Protein AF-A0A972L5R6-F1 (afdb_monomer)

pLDDT: mean 76.9, std 16.67, range [43.91, 98.25]

Secondary structure (DSSP, 8-state):
--TTTHHHHHTTSSPPPHHHHHHHHHHHT--HHHHH--SS----------HHHHHHHHHHHTS-HHHHHHHHHHHHHHHHHHHHHHHHHHHHHHHHHTT-

Solvent-accessible surface area (backbone atoms only — not comparable to full-atom values): 6187 Å² total; per-residue (Å²): 134,68,76,77,54,58,63,34,44,76,66,70,76,42,82,72,54,71,71,54,46,54,50,50,20,66,75,68,77,43,57,62,62,71,77,73,55,95,79,81,69,74,81,66,82,72,74,71,80,51,65,67,60,50,53,51,51,62,54,46,70,73,50,57,72,67,61,41,50,54,52,51,52,53,54,50,52,51,54,52,52,51,53,52,52,52,52,50,57,53,52,52,56,55,58,58,66,75,72,116

Sequence (100 aa):
MHGRHIGKHENGHVMPGAEAIMKIARIFDASVDYLLFDDSEPAASAEIRDKSLLKNFEAVDKMDEEDKLVIKSLVDAYIIKRHQMEGVLKSEKRRSYVRL

Structure (mmCIF, N/CA/C/O backbone):
data_AF-A0A972L5R6-F1
#
_entry.id   AF-A0A972L5R6-F1
#
loop_
_atom_site.group_PDB
_atom_site.id
_atom_site.type_symbol
_atom_site.label_atom_id
_atom_site.label_alt_id
_atom_site.label_comp_id
_atom_site.label_asym_id
_atom_site.label_entity_id
_atom_site.label_seq_id
_atom_site.pdbx_PDB_ins_code
_atom_site.Cartn_x
_atom_site.Cartn_y
_atom_site.Cartn_z
_atom_site.occupancy
_atom_site.B_iso_or_equiv
_atom_site.auth_seq_id
_atom_site.auth_comp_id
_atom_site.auth_asym_id
_atom_site.auth_atom_id
_atom_site.pdbx_PDB_model_num
ATOM 1 N N . MET A 1 1 ? 34.766 3.692 -18.427 1.00 49.38 1 MET A N 1
ATOM 2 C CA . MET A 1 1 ? 34.291 4.899 -17.716 1.00 49.38 1 MET A CA 1
ATOM 3 C C . MET A 1 1 ? 35.451 5.445 -16.897 1.00 49.38 1 MET A C 1
ATOM 5 O O . MET A 1 1 ? 35.943 4.732 -16.037 1.00 49.38 1 MET A O 1
ATOM 9 N N . HIS A 1 2 ? 35.959 6.637 -17.218 1.00 53.50 2 HIS A N 1
ATOM 10 C CA . HIS A 1 2 ? 37.046 7.262 -16.454 1.00 53.50 2 HIS A CA 1
ATOM 11 C C . HIS A 1 2 ? 36.489 7.824 -15.136 1.00 53.50 2 HIS A C 1
ATOM 13 O O . HIS A 1 2 ? 35.496 8.553 -15.163 1.00 53.50 2 HIS A O 1
ATOM 19 N N . GLY A 1 3 ? 37.145 7.536 -14.006 1.00 55.34 3 GLY A N 1
ATOM 20 C CA . GLY A 1 3 ? 36.719 7.922 -12.648 1.00 55.34 3 GLY A CA 1
ATOM 21 C C . GLY A 1 3 ? 36.520 9.428 -12.410 1.00 55.34 3 GLY A C 1
ATOM 22 O O . GLY A 1 3 ? 36.001 9.839 -11.383 1.00 55.34 3 GLY A O 1
ATOM 23 N N . ARG A 1 4 ? 36.865 10.278 -13.382 1.00 58.28 4 ARG A N 1
ATOM 24 C CA . ARG A 1 4 ? 36.648 11.728 -13.322 1.00 58.28 4 ARG A CA 1
ATOM 25 C C . ARG A 1 4 ? 35.190 12.155 -13.556 1.00 58.28 4 ARG A C 1
ATOM 27 O O . ARG A 1 4 ? 34.855 13.297 -13.261 1.00 58.28 4 ARG A O 1
ATOM 34 N N . HIS A 1 5 ? 34.334 11.283 -14.100 1.00 54.94 5 HIS A N 1
ATOM 35 C CA . HIS A 1 5 ? 32.916 11.603 -14.334 1.00 54.94 5 HIS A CA 1
ATOM 36 C C . HIS A 1 5 ? 32.010 11.268 -13.143 1.00 54.94 5 HIS A C 1
ATOM 38 O O . HIS A 1 5 ? 31.113 12.049 -12.846 1.00 54.94 5 HIS A O 1
ATOM 44 N N . ILE A 1 6 ? 32.290 10.187 -12.409 1.00 58.25 6 ILE A N 1
ATOM 45 C CA . ILE A 1 6 ? 31.549 9.812 -11.188 1.00 58.25 6 ILE A CA 1
ATOM 46 C C . ILE A 1 6 ? 31.611 10.913 -10.123 1.00 58.25 6 ILE A C 1
ATOM 48 O O . ILE A 1 6 ? 30.569 11.364 -9.664 1.00 58.25 6 ILE A O 1
ATOM 52 N N . GLY A 1 7 ? 32.794 11.488 -9.878 1.00 59.47 7 GLY A N 1
ATOM 53 C CA . GLY A 1 7 ? 32.935 12.596 -8.927 1.00 59.47 7 GLY A CA 1
ATOM 54 C C . GLY A 1 7 ? 32.207 13.886 -9.332 1.00 59.47 7 GLY A C 1
ATOM 55 O O . GLY A 1 7 ? 32.017 14.761 -8.500 1.00 59.47 7 GLY A O 1
ATOM 56 N N . LYS A 1 8 ? 31.775 14.050 -10.591 1.00 59.22 8 LYS A N 1
ATOM 57 C CA . LYS A 1 8 ? 30.929 15.193 -10.991 1.00 59.22 8 LYS A CA 1
ATOM 58 C C . LYS A 1 8 ? 29.442 14.933 -10.764 1.00 59.22 8 LYS A C 1
ATOM 60 O O . LYS A 1 8 ? 28.716 15.890 -10.511 1.00 59.22 8 LYS A O 1
ATOM 65 N N . HIS A 1 9 ? 29.018 13.673 -10.868 1.00 53.12 9 HIS A N 1
ATOM 66 C CA . HIS A 1 9 ? 27.655 13.251 -10.550 1.00 53.12 9 HIS A CA 1
ATOM 67 C C . HIS A 1 9 ? 27.409 13.300 -9.038 1.00 53.12 9 HIS A C 1
ATOM 69 O O . HIS A 1 9 ? 26.381 13.807 -8.614 1.00 53.12 9 HIS A O 1
ATOM 75 N N . GLU A 1 10 ? 28.390 12.880 -8.233 1.00 59.66 10 GLU A N 1
ATOM 76 C CA . GLU A 1 10 ? 28.311 12.902 -6.763 1.00 59.66 10 GLU A CA 1
ATOM 77 C C . GLU A 1 10 ? 28.321 14.322 -6.172 1.00 59.66 10 GLU A C 1
ATOM 79 O O . GLU A 1 10 ? 27.720 14.558 -5.133 1.00 59.66 10 GLU A O 1
ATOM 84 N N . ASN A 1 11 ? 28.963 15.283 -6.847 1.00 56.69 11 ASN A N 1
ATOM 85 C CA . ASN A 1 11 ? 29.028 16.682 -6.403 1.00 56.69 11 ASN A CA 1
ATOM 86 C C . ASN A 1 11 ? 27.905 17.566 -6.991 1.00 56.69 11 ASN A C 1
ATOM 88 O O . ASN A 1 11 ? 28.018 18.790 -6.971 1.00 56.69 11 ASN A O 1
ATOM 92 N N . GLY A 1 12 ? 26.866 16.975 -7.597 1.00 58.34 12 GLY A N 1
ATOM 93 C CA . GLY A 1 12 ? 25.699 17.705 -8.119 1.00 58.34 12 GLY A CA 1
ATOM 94 C C . GLY A 1 12 ? 25.970 18.626 -9.319 1.00 58.34 12 GLY A C 1
ATOM 95 O O . GLY A 1 12 ? 25.087 19.354 -9.762 1.00 58.34 12 GLY A O 1
ATOM 96 N N . HIS A 1 13 ? 27.181 18.610 -9.885 1.00 51.56 13 HIS A N 1
ATOM 97 C CA . HIS A 1 13 ? 27.559 19.512 -10.977 1.00 51.56 13 HIS A CA 1
ATOM 98 C C . HIS A 1 13 ? 26.993 19.092 -12.341 1.00 51.56 13 HIS A C 1
ATOM 100 O O . HIS A 1 13 ? 26.895 19.927 -13.240 1.00 51.56 13 HIS A O 1
ATOM 106 N N . VAL A 1 14 ? 26.669 17.806 -12.528 1.00 56.69 14 VAL A N 1
ATOM 107 C CA . VAL A 1 14 ? 26.084 17.271 -13.769 1.00 56.69 14 VAL A CA 1
ATOM 108 C C . VAL A 1 14 ? 25.117 16.138 -13.436 1.00 56.69 14 VAL A C 1
ATOM 110 O O . VAL A 1 14 ? 25.538 15.100 -12.924 1.00 56.69 14 VAL A O 1
ATOM 113 N N . MET A 1 15 ? 23.843 16.292 -13.800 1.00 64.00 15 MET A N 1
ATOM 114 C CA . MET A 1 15 ? 22.862 15.213 -13.695 1.00 64.00 15 MET A CA 1
ATOM 115 C C . MET A 1 15 ? 23.194 14.096 -14.700 1.00 64.00 15 MET A C 1
ATOM 117 O O . MET A 1 15 ? 23.465 14.401 -15.868 1.00 64.00 15 MET A O 1
ATOM 121 N N . PRO A 1 16 ? 23.203 12.809 -14.305 1.00 77.12 16 PRO A N 1
ATOM 122 C CA . PRO A 1 16 ? 23.317 11.718 -15.265 1.00 77.12 16 PRO A CA 1
ATOM 123 C C . PRO A 1 16 ? 22.191 11.790 -16.309 1.00 77.12 16 PRO A C 1
ATOM 125 O O . PRO A 1 16 ? 21.079 12.220 -16.014 1.00 77.12 16 PRO A O 1
ATOM 128 N N . GLY A 1 17 ? 22.453 11.352 -17.542 1.00 82.62 17 GLY A N 1
ATOM 129 C CA . GLY A 1 17 ? 21.390 11.241 -18.548 1.00 82.62 17 GLY A CA 1
ATOM 130 C C . GLY A 1 17 ? 20.336 10.201 -18.143 1.00 82.62 17 GLY A C 1
ATOM 131 O O . GLY A 1 17 ? 20.650 9.252 -17.424 1.00 82.62 17 GLY A O 1
ATOM 132 N N . ALA A 1 18 ? 19.106 10.325 -18.653 1.00 81.69 18 ALA A N 1
ATOM 133 C CA . ALA A 1 18 ? 17.979 9.451 -18.292 1.00 81.69 18 ALA A CA 1
ATOM 134 C C . ALA A 1 18 ? 18.290 7.944 -18.418 1.00 81.69 18 ALA A C 1
ATOM 136 O O . ALA A 1 18 ? 17.881 7.146 -17.578 1.00 81.69 18 ALA A O 1
ATOM 137 N N . GLU A 1 19 ? 19.071 7.543 -19.426 1.00 84.50 19 GLU A N 1
ATOM 138 C CA . GLU A 1 19 ? 19.498 6.149 -19.594 1.00 84.50 19 GLU A CA 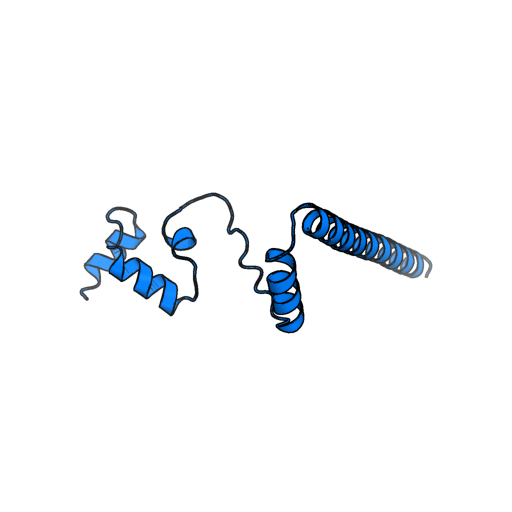1
ATOM 139 C C . GLU A 1 19 ? 20.405 5.660 -18.451 1.00 84.50 19 GLU A C 1
ATOM 141 O O . GLU A 1 19 ? 20.282 4.520 -18.000 1.00 84.50 19 GLU A O 1
ATOM 146 N N . ALA A 1 20 ? 21.302 6.516 -17.957 1.00 86.44 20 ALA A N 1
ATOM 147 C CA . ALA A 1 20 ? 22.160 6.198 -16.820 1.00 86.44 20 ALA A CA 1
ATOM 148 C C . ALA A 1 20 ? 21.340 6.102 -15.527 1.00 86.44 20 ALA A C 1
ATOM 150 O O . ALA A 1 20 ? 21.531 5.156 -14.767 1.00 86.44 20 ALA A O 1
ATOM 151 N N . ILE A 1 21 ? 20.376 7.006 -15.329 1.00 85.19 21 ILE A N 1
ATOM 152 C CA . ILE A 1 21 ? 19.461 6.984 -14.178 1.00 85.19 21 ILE A CA 1
ATOM 153 C C . ILE A 1 21 ? 18.644 5.688 -14.166 1.00 85.19 21 ILE A C 1
ATOM 155 O O . ILE A 1 21 ? 18.605 5.001 -13.151 1.00 85.19 21 ILE A O 1
ATOM 159 N N . MET A 1 22 ? 18.078 5.277 -15.307 1.00 84.00 22 MET A N 1
ATOM 160 C CA . MET A 1 22 ? 17.346 4.007 -15.412 1.00 84.00 22 MET A CA 1
ATOM 161 C C . MET A 1 22 ? 18.224 2.784 -15.121 1.00 84.00 22 MET A C 1
ATOM 163 O O . MET A 1 22 ? 17.753 1.817 -14.524 1.00 84.00 22 MET A O 1
ATOM 167 N N . LYS A 1 23 ? 19.495 2.792 -15.544 1.00 88.44 23 LYS A N 1
ATOM 168 C CA . LYS A 1 23 ? 20.433 1.698 -15.240 1.00 88.44 23 LYS A CA 1
ATOM 169 C C . LYS A 1 23 ? 20.754 1.640 -13.748 1.00 88.44 23 LYS A C 1
ATOM 171 O O . LYS A 1 23 ? 20.758 0.550 -13.192 1.00 88.44 23 LYS A O 1
ATOM 176 N N . ILE A 1 24 ? 20.976 2.789 -13.112 1.00 84.06 24 ILE A N 1
ATOM 177 C CA . ILE A 1 24 ? 21.222 2.885 -11.667 1.00 84.06 24 ILE A CA 1
ATOM 178 C C . ILE A 1 24 ? 19.985 2.402 -10.897 1.00 84.06 24 ILE A C 1
ATOM 180 O O . ILE A 1 24 ? 20.113 1.494 -10.083 1.00 84.06 24 ILE A O 1
ATOM 184 N N . ALA A 1 25 ? 18.790 2.899 -11.233 1.00 86.75 25 ALA A N 1
ATOM 185 C CA . ALA A 1 25 ? 17.524 2.479 -10.625 1.00 86.75 25 ALA A CA 1
ATOM 186 C C . ALA A 1 25 ? 17.342 0.951 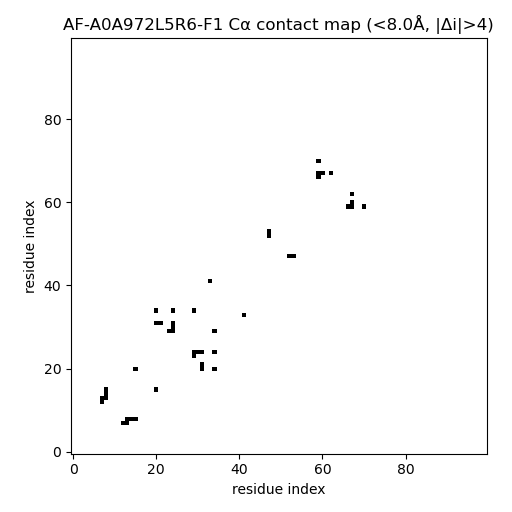-10.656 1.00 86.75 25 ALA A C 1
ATOM 188 O O . ALA A 1 25 ? 17.045 0.337 -9.639 1.00 86.75 25 ALA A O 1
ATOM 189 N N . ARG A 1 26 ? 17.615 0.316 -11.804 1.00 85.44 26 ARG A N 1
ATOM 190 C CA . ARG A 1 26 ? 17.514 -1.146 -11.963 1.00 85.44 26 ARG A CA 1
ATOM 191 C C . ARG A 1 26 ? 18.571 -1.933 -11.191 1.00 85.44 26 ARG A C 1
ATOM 193 O O . ARG A 1 26 ? 18.288 -3.042 -10.763 1.00 85.44 26 ARG A O 1
ATOM 200 N N . ILE A 1 27 ? 19.792 -1.410 -11.073 1.00 89.44 27 ILE A N 1
ATOM 201 C CA . ILE A 1 27 ? 20.882 -2.091 -10.354 1.00 89.44 27 ILE A CA 1
ATOM 202 C C . ILE A 1 27 ? 20.639 -2.048 -8.844 1.00 89.44 27 ILE A C 1
ATOM 204 O O . ILE A 1 27 ? 20.917 -3.026 -8.157 1.00 89.44 27 ILE A O 1
ATOM 208 N N . PHE A 1 28 ? 20.135 -0.921 -8.343 1.00 81.12 28 PHE A N 1
ATOM 209 C CA . PHE A 1 28 ? 19.936 -0.679 -6.914 1.00 81.12 28 PHE A CA 1
ATOM 210 C C . PHE A 1 28 ? 18.508 -0.955 -6.431 1.00 81.12 28 PHE A C 1
ATOM 212 O O . PHE A 1 28 ? 18.219 -0.690 -5.269 1.00 81.12 28 PHE A O 1
ATOM 219 N N . ASP A 1 29 ? 17.641 -1.474 -7.307 1.00 81.25 29 ASP A N 1
ATOM 220 C CA . ASP A 1 29 ? 16.209 -1.692 -7.053 1.00 81.25 29 ASP A CA 1
ATOM 221 C C . ASP A 1 29 ? 15.532 -0.476 -6.392 1.00 81.25 29 ASP A C 1
ATOM 223 O O . ASP A 1 29 ? 14.795 -0.566 -5.413 1.00 81.25 29 ASP A O 1
ATOM 227 N N . ALA A 1 30 ? 15.854 0.705 -6.919 1.00 79.00 30 ALA A N 1
ATOM 228 C CA . ALA A 1 30 ? 15.370 1.988 -6.434 1.00 79.00 30 ALA A CA 1
ATOM 229 C C . ALA A 1 30 ? 14.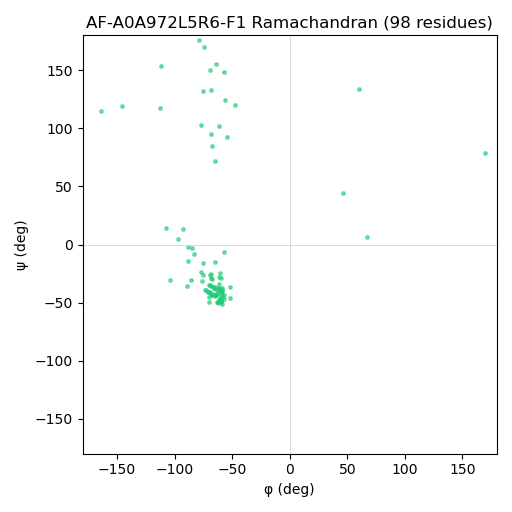428 2.618 -7.465 1.00 79.00 30 ALA A C 1
ATOM 231 O O . ALA A 1 30 ? 14.552 2.379 -8.670 1.00 79.00 30 ALA A O 1
ATOM 232 N N . SER A 1 31 ? 13.497 3.461 -7.014 1.00 82.38 31 SER A N 1
ATOM 233 C CA . SER A 1 31 ? 12.663 4.228 -7.940 1.00 82.38 31 SER A CA 1
ATOM 234 C C . SER A 1 31 ? 13.496 5.295 -8.657 1.00 82.38 31 SER A C 1
ATOM 236 O O . SER A 1 31 ? 14.480 5.813 -8.133 1.00 82.38 31 SER A O 1
ATOM 238 N N . VAL A 1 32 ? 13.101 5.641 -9.884 1.00 81.38 32 VAL A N 1
ATOM 239 C CA . VAL A 1 32 ? 13.732 6.749 -10.619 1.00 81.38 32 VAL A CA 1
ATOM 240 C C . VAL A 1 32 ? 13.529 8.064 -9.868 1.00 81.38 32 VAL A C 1
ATOM 242 O O . VAL A 1 32 ? 14.458 8.857 -9.781 1.00 81.38 32 VAL A O 1
ATOM 245 N N . ASP A 1 33 ? 12.360 8.247 -9.255 1.00 73.88 33 ASP A N 1
ATOM 246 C CA . ASP A 1 33 ? 12.036 9.423 -8.447 1.00 73.88 33 ASP A CA 1
ATOM 247 C C . ASP A 1 33 ? 12.997 9.583 -7.257 1.00 73.88 33 ASP A C 1
ATOM 249 O O . ASP A 1 33 ? 13.484 10.683 -7.010 1.00 73.88 33 ASP A O 1
ATOM 253 N N . TYR A 1 34 ? 13.376 8.481 -6.597 1.00 77.44 34 TYR A N 1
ATOM 254 C CA . TYR A 1 34 ? 14.381 8.483 -5.525 1.00 77.44 34 TYR A CA 1
ATOM 255 C C . TYR A 1 34 ? 15.754 8.999 -5.985 1.00 77.44 34 TYR A C 1
ATOM 257 O O . TYR A 1 34 ? 16.503 9.559 -5.194 1.00 77.44 34 TYR A O 1
ATOM 265 N N . LEU A 1 35 ? 16.096 8.829 -7.265 1.00 79.06 35 LEU A N 1
ATOM 266 C CA . LEU A 1 35 ? 17.360 9.309 -7.833 1.00 79.06 35 LEU A CA 1
ATOM 267 C C . LEU A 1 35 ? 17.283 10.750 -8.359 1.00 79.06 35 LEU A C 1
ATOM 269 O O . LEU A 1 35 ? 18.320 11.321 -8.693 1.00 79.06 35 LEU A O 1
ATOM 273 N N . LEU A 1 36 ? 16.078 11.306 -8.515 1.00 77.88 36 LEU A N 1
ATOM 274 C CA . LEU A 1 36 ? 15.838 12.605 -9.149 1.00 77.88 36 LEU A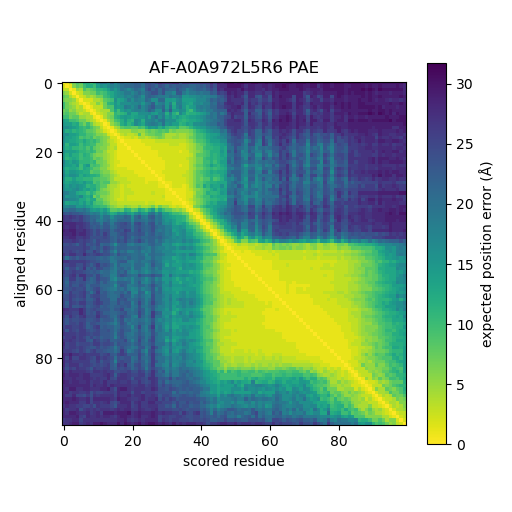 CA 1
ATOM 275 C C . LEU A 1 36 ? 15.536 13.723 -8.150 1.00 77.88 36 LEU A C 1
ATOM 277 O O . LEU A 1 36 ? 15.839 14.880 -8.443 1.00 77.88 36 LEU A O 1
ATOM 281 N N . PHE A 1 37 ? 14.919 13.401 -7.015 1.00 78.00 37 PHE A N 1
ATOM 282 C CA . PHE A 1 37 ? 14.427 14.388 -6.058 1.00 78.00 37 PHE A CA 1
ATOM 283 C C . PHE A 1 37 ? 15.241 14.317 -4.757 1.00 78.00 37 PHE A C 1
ATOM 285 O O . PHE A 1 37 ? 15.253 13.287 -4.094 1.00 78.00 37 PHE A O 1
ATOM 292 N N . ASP A 1 38 ? 15.931 15.413 -4.415 1.00 60.00 38 ASP A N 1
ATOM 293 C CA . ASP A 1 38 ? 16.922 15.466 -3.321 1.00 60.00 38 ASP A CA 1
ATOM 294 C C . ASP A 1 38 ? 16.314 15.683 -1.924 1.00 60.00 38 ASP A C 1
ATOM 296 O O . ASP A 1 38 ? 17.016 15.572 -0.935 1.00 60.00 38 ASP A O 1
ATOM 300 N N . ASP A 1 39 ? 15.013 15.962 -1.796 1.00 53.25 39 ASP A N 1
ATOM 301 C CA . ASP A 1 39 ? 14.373 16.103 -0.482 1.00 53.25 39 ASP A CA 1
ATOM 302 C C . ASP A 1 3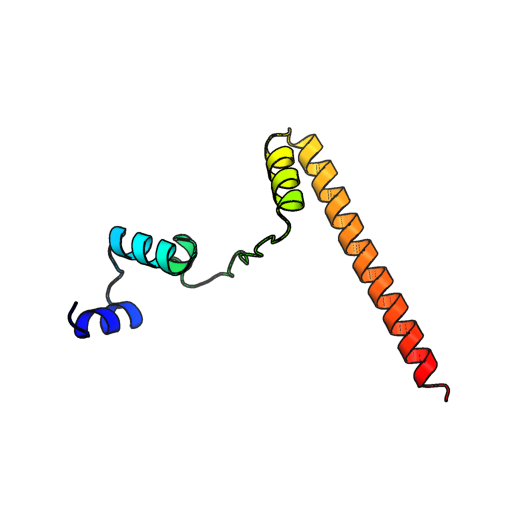9 ? 12.844 16.033 -0.580 1.00 53.25 39 ASP A C 1
ATOM 304 O O . ASP A 1 39 ? 12.198 16.908 -1.159 1.00 53.25 39 ASP A O 1
ATOM 308 N N . SER A 1 40 ? 12.250 14.996 0.011 1.00 43.91 40 SER A N 1
ATOM 309 C CA . SER A 1 40 ? 11.097 15.085 0.931 1.00 43.91 40 SER A CA 1
ATOM 310 C C . SER A 1 40 ? 10.544 13.690 1.185 1.00 43.91 40 SER A C 1
ATOM 312 O O . SER A 1 40 ? 9.532 13.284 0.630 1.00 43.91 40 SER A O 1
ATOM 314 N N . GLU A 1 41 ? 11.254 12.991 2.068 1.00 46.22 41 GLU A N 1
ATOM 315 C CA . GLU A 1 41 ? 10.990 11.629 2.516 1.00 46.22 41 GLU A CA 1
ATOM 316 C C . GLU A 1 41 ? 11.015 10.591 1.387 1.00 46.22 41 GLU A C 1
ATOM 318 O O . GLU A 1 41 ? 10.387 10.748 0.339 1.00 46.22 41 GLU A O 1
ATOM 323 N N . PRO A 1 42 ? 11.688 9.445 1.578 1.00 44.56 42 PRO A N 1
ATOM 324 C CA . PRO A 1 42 ? 11.247 8.306 0.808 1.00 44.56 42 PRO A CA 1
ATOM 325 C C . PRO A 1 42 ? 9.759 8.182 1.165 1.00 44.56 42 PRO A C 1
ATOM 327 O O . PRO A 1 42 ? 9.421 8.076 2.347 1.00 44.56 42 PRO A O 1
ATOM 330 N N . ALA A 1 43 ? 8.854 8.186 0.183 1.00 47.38 43 ALA A N 1
ATOM 331 C CA . ALA A 1 43 ? 7.680 7.345 0.339 1.00 47.38 43 ALA A CA 1
ATOM 332 C C . ALA A 1 43 ? 8.306 5.982 0.595 1.00 47.38 43 ALA A C 1
ATOM 334 O O . ALA A 1 43 ? 8.814 5.375 -0.348 1.00 47.38 43 ALA A O 1
ATOM 335 N N . ALA A 1 44 ? 8.500 5.663 1.884 1.00 45.97 44 ALA A N 1
ATOM 336 C CA . ALA A 1 44 ? 9.359 4.593 2.325 1.00 45.97 44 ALA A CA 1
ATOM 337 C C . ALA A 1 44 ? 8.952 3.434 1.450 1.00 45.97 44 ALA A C 1
ATOM 339 O O . ALA A 1 44 ? 7.764 3.099 1.408 1.00 45.97 44 ALA A O 1
ATOM 340 N N . SER A 1 45 ? 9.890 2.905 0.670 1.00 50.03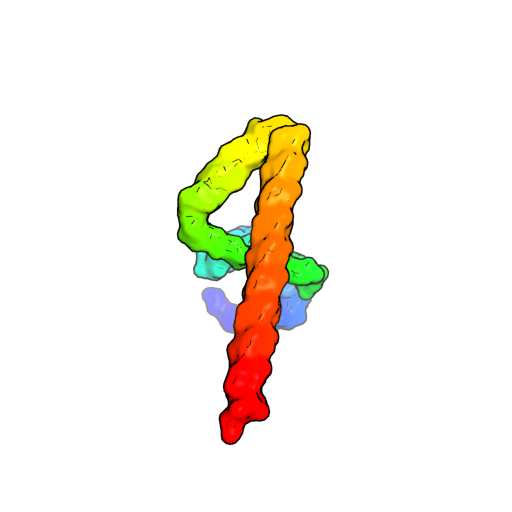 45 SER A N 1
ATOM 341 C CA . SER A 1 45 ? 9.704 1.628 0.014 1.00 50.03 45 SER A CA 1
ATOM 342 C C . SER A 1 45 ? 9.626 0.610 1.149 1.00 50.03 45 SER A C 1
ATOM 344 O O . SER A 1 45 ? 10.562 -0.119 1.460 1.00 50.03 45 SER A O 1
ATOM 346 N N . ALA A 1 46 ? 8.503 0.645 1.864 1.00 53.88 46 ALA A N 1
ATOM 347 C CA . ALA A 1 46 ? 8.057 -0.323 2.819 1.00 53.88 46 ALA A CA 1
ATOM 348 C C . ALA A 1 46 ? 7.760 -1.523 1.945 1.00 53.88 46 ALA A C 1
ATOM 350 O O . ALA A 1 46 ? 6.664 -1.692 1.417 1.00 53.88 46 ALA A O 1
ATOM 351 N N . GLU A 1 47 ? 8.814 -2.279 1.676 1.00 65.94 47 GLU A N 1
ATOM 352 C CA . GLU A 1 47 ? 8.744 -3.474 0.876 1.00 65.94 47 GLU A CA 1
ATOM 353 C C . GLU A 1 47 ? 7.795 -4.426 1.610 1.00 65.94 47 GLU A C 1
ATOM 355 O O . GLU A 1 47 ? 8.134 -5.020 2.641 1.00 65.94 47 GLU A O 1
ATOM 360 N N . ILE A 1 48 ? 6.552 -4.514 1.132 1.00 76.31 48 ILE A N 1
ATOM 361 C CA . ILE A 1 48 ? 5.573 -5.464 1.647 1.00 76.31 48 ILE A CA 1
ATOM 362 C C . ILE A 1 48 ? 6.072 -6.852 1.240 1.00 76.31 48 ILE A C 1
ATOM 364 O O . ILE A 1 48 ? 5.830 -7.325 0.132 1.00 76.31 48 ILE A O 1
ATOM 368 N N . ARG A 1 49 ? 6.801 -7.512 2.146 1.00 84.38 49 ARG A N 1
ATOM 369 C CA . ARG A 1 49 ? 7.386 -8.845 1.905 1.00 84.38 49 ARG A CA 1
ATOM 370 C C . ARG A 1 49 ? 6.334 -9.945 1.788 1.00 84.38 49 ARG A C 1
ATOM 372 O O . ARG A 1 49 ? 6.580 -10.979 1.165 1.00 84.38 49 ARG A O 1
ATOM 379 N N . ASP A 1 50 ? 5.168 -9.739 2.397 1.00 86.00 50 ASP A N 1
ATOM 380 C CA . ASP A 1 50 ? 4.051 -10.669 2.294 1.00 86.00 50 ASP A CA 1
ATOM 381 C C . ASP A 1 50 ? 3.354 -10.514 0.936 1.00 86.00 50 ASP A C 1
ATOM 383 O O . ASP A 1 50 ? 2.555 -9.606 0.700 1.00 86.00 50 ASP A O 1
ATOM 387 N N . LYS A 1 51 ? 3.641 -11.458 0.037 1.00 85.94 51 LYS A N 1
ATOM 388 C CA . LYS A 1 51 ? 3.068 -11.491 -1.314 1.00 85.94 51 LYS A CA 1
ATOM 389 C C . LYS A 1 51 ? 1.545 -11.632 -1.321 1.00 85.94 51 LYS A C 1
ATOM 391 O O . LYS A 1 51 ? 0.914 -11.227 -2.293 1.00 85.94 51 LYS A O 1
ATOM 396 N N . SER A 1 52 ? 0.951 -12.245 -0.297 1.00 90.12 52 SER A N 1
ATOM 397 C CA . SER A 1 52 ? -0.506 -12.376 -0.208 1.00 90.12 52 SER A CA 1
ATOM 398 C C . SER A 1 52 ? -1.152 -11.039 0.148 1.00 90.12 52 SER A C 1
ATOM 400 O O . SER A 1 52 ? -2.154 -10.663 -0.456 1.00 90.12 52 SER A O 1
ATOM 402 N N . LEU A 1 53 ? -0.517 -10.275 1.040 1.00 91.44 53 LEU A N 1
ATOM 403 C CA . LEU A 1 53 ? -0.964 -8.940 1.412 1.00 91.44 53 LEU A CA 1
ATOM 404 C C . LEU A 1 53 ? -0.890 -7.977 0.221 1.00 91.44 53 LEU A C 1
ATOM 406 O O . LEU A 1 53 ? -1.846 -7.247 -0.030 1.00 91.44 53 LEU A O 1
ATOM 410 N N . LEU A 1 54 ? 0.192 -8.041 -0.559 1.00 89.69 54 LEU A N 1
ATOM 411 C CA . LEU A 1 54 ? 0.330 -7.243 -1.779 1.00 89.69 54 LEU A CA 1
ATOM 412 C C . LEU A 1 54 ? -0.791 -7.540 -2.788 1.00 89.69 54 LEU A C 1
ATOM 414 O O . LEU A 1 54 ? -1.455 -6.619 -3.253 1.00 89.69 54 LEU A O 1
ATOM 418 N N . LYS A 1 55 ? -1.066 -8.823 -3.061 1.00 89.81 55 LYS A N 1
ATOM 419 C CA . LYS A 1 55 ? -2.156 -9.232 -3.967 1.00 89.81 55 LYS A CA 1
ATOM 420 C C . LYS A 1 55 ? -3.526 -8.735 -3.514 1.00 89.81 55 LYS A C 1
ATOM 422 O O . LYS A 1 55 ? -4.351 -8.372 -4.348 1.00 89.81 55 LYS A O 1
ATOM 427 N N . ASN A 1 56 ? -3.777 -8.721 -2.206 1.00 92.69 56 ASN A N 1
ATOM 428 C CA . ASN A 1 56 ? -5.027 -8.191 -1.673 1.00 92.69 56 ASN A CA 1
ATOM 429 C C . ASN A 1 56 ? -5.135 -6.685 -1.944 1.00 92.69 56 ASN A C 1
ATOM 431 O O . ASN A 1 56 ? -6.17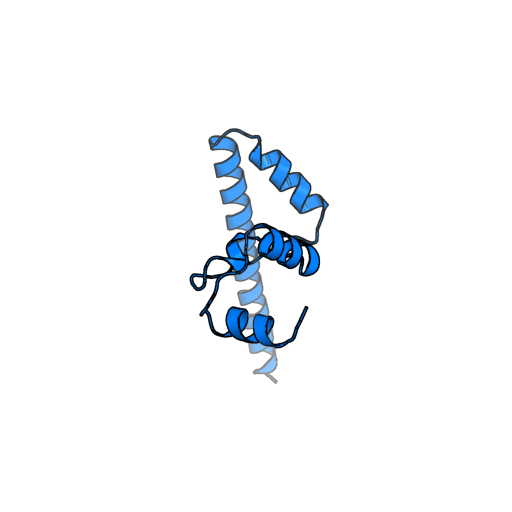7 -6.236 -2.411 1.00 92.69 56 ASN A O 1
ATOM 435 N N . PHE A 1 57 ? -4.064 -5.914 -1.736 1.00 92.94 57 PHE A N 1
ATOM 436 C CA . PHE A 1 57 ? -4.070 -4.481 -2.044 1.00 92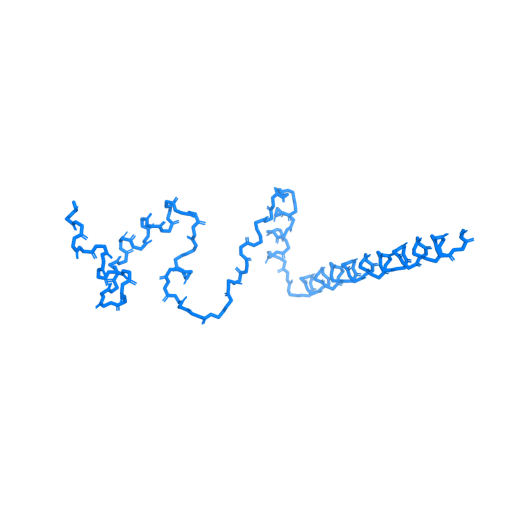.94 57 PHE A CA 1
ATOM 437 C C . PHE A 1 57 ? -4.209 -4.188 -3.544 1.00 92.94 57 PHE A C 1
ATOM 439 O O . PHE A 1 57 ? -4.960 -3.288 -3.907 1.00 92.94 57 PHE A O 1
ATOM 446 N N . GLU A 1 58 ? -3.589 -4.983 -4.420 1.00 92.19 58 GLU A N 1
ATOM 447 C CA . GLU A 1 58 ? -3.789 -4.884 -5.877 1.00 92.19 58 GLU A CA 1
ATOM 448 C C . GLU A 1 58 ? -5.244 -5.149 -6.301 1.00 92.19 58 GLU A C 1
ATOM 450 O O . GLU A 1 58 ? -5.729 -4.565 -7.271 1.00 92.19 58 GLU A O 1
ATOM 455 N N . ALA A 1 59 ? -5.948 -6.048 -5.606 1.00 95.56 59 ALA A N 1
ATOM 456 C CA . ALA A 1 59 ? -7.365 -6.300 -5.859 1.00 95.56 59 ALA A CA 1
ATOM 457 C C . ALA A 1 59 ? -8.237 -5.128 -5.386 1.00 95.56 59 ALA A C 1
ATOM 459 O O . ALA A 1 59 ? -9.154 -4.726 -6.100 1.00 95.56 59 ALA A O 1
ATOM 460 N N . VAL A 1 60 ? -7.923 -4.560 -4.219 1.00 96.69 60 VAL A N 1
ATOM 461 C CA . VAL A 1 60 ? -8.625 -3.398 -3.650 1.00 96.69 60 VAL A CA 1
ATOM 462 C C . VAL A 1 60 ? -8.447 -2.148 -4.508 1.00 96.69 60 VAL A C 1
ATOM 464 O O . VAL A 1 60 ? -9.391 -1.385 -4.686 1.00 96.69 60 VAL A O 1
ATOM 467 N N . ASP A 1 61 ? -7.274 -1.954 -5.109 1.00 95.25 61 ASP A N 1
ATOM 468 C CA . ASP A 1 61 ? -7.004 -0.804 -5.981 1.00 95.25 61 ASP A CA 1
ATOM 469 C C . ASP A 1 61 ? -7.936 -0.737 -7.209 1.00 95.25 61 ASP A C 1
ATOM 471 O O . ASP A 1 61 ? -8.235 0.340 -7.725 1.00 95.25 61 ASP A O 1
ATOM 475 N N . LYS A 1 62 ? -8.478 -1.884 -7.633 1.00 96.81 62 LYS A N 1
ATOM 476 C CA . LYS A 1 62 ? -9.410 -1.998 -8.766 1.00 96.81 62 LYS A CA 1
ATOM 477 C C . LYS A 1 62 ? -10.886 -1.825 -8.387 1.00 96.81 62 LYS A C 1
ATOM 479 O O . LYS A 1 62 ? -11.732 -1.909 -9.275 1.00 96.81 62 LYS A O 1
ATOM 484 N N . MET A 1 63 ? -11.200 -1.638 -7.106 1.00 97.12 63 MET A N 1
ATOM 485 C CA . MET A 1 63 ? -12.570 -1.421 -6.624 1.00 97.12 63 MET A CA 1
ATOM 486 C C . MET A 1 63 ? -13.020 0.030 -6.854 1.00 97.12 63 MET A C 1
ATOM 488 O O . MET A 1 63 ? -12.244 0.864 -7.331 1.00 97.12 63 MET A O 1
ATOM 492 N N . ASP A 1 64 ? -14.275 0.339 -6.533 1.00 98.25 64 ASP A N 1
ATOM 493 C CA . ASP A 1 64 ? -14.734 1.726 -6.489 1.00 98.25 64 ASP A CA 1
ATOM 494 C C . ASP A 1 64 ? -14.205 2.468 -5.246 1.00 98.25 64 ASP A C 1
ATOM 496 O O . ASP A 1 64 ? -13.581 1.895 -4.348 1.00 98.25 64 ASP A O 1
ATOM 500 N N . GLU A 1 65 ? -14.394 3.786 -5.223 1.00 96.50 65 GLU A N 1
ATOM 501 C CA . GLU A 1 65 ? -13.859 4.630 -4.151 1.00 96.50 65 GLU A CA 1
ATOM 502 C C . GLU A 1 65 ? -14.556 4.411 -2.802 1.00 96.50 65 GLU A C 1
ATOM 504 O O . GLU A 1 65 ? -13.929 4.619 -1.760 1.00 96.50 65 GLU A O 1
ATOM 509 N N . GLU A 1 66 ? -15.816 3.970 -2.798 1.00 97.56 66 GLU A N 1
ATOM 510 C CA . GLU A 1 66 ? -16.555 3.687 -1.566 1.00 97.56 66 GLU A CA 1
ATOM 511 C C . GLU A 1 66 ? -15.975 2.443 -0.881 1.00 97.56 66 GLU A C 1
ATOM 513 O O . GLU A 1 66 ? -15.577 2.502 0.288 1.00 97.56 66 GLU A O 1
ATOM 518 N N . ASP A 1 67 ? -15.790 1.361 -1.636 1.00 97.25 67 ASP A N 1
ATOM 519 C CA . ASP A 1 67 ? -15.181 0.121 -1.155 1.00 97.25 67 ASP A CA 1
ATOM 520 C C . ASP A 1 67 ? -13.735 0.337 -0.686 1.00 97.25 67 ASP A C 1
ATOM 522 O O . ASP A 1 67 ? -13.334 -0.126 0.392 1.00 97.25 67 ASP A O 1
ATOM 526 N N . LYS A 1 68 ? -12.944 1.110 -1.442 1.00 97.81 68 LYS A N 1
ATOM 527 C CA . LYS A 1 68 ? -11.578 1.478 -1.030 1.00 97.81 68 LYS A CA 1
ATOM 528 C C . LYS A 1 68 ? -11.568 2.214 0.307 1.00 97.81 68 LYS A C 1
ATOM 530 O O . LYS A 1 68 ? -10.695 1.947 1.138 1.00 97.81 68 LYS A O 1
ATOM 535 N N . LEU A 1 69 ? -12.499 3.146 0.520 1.00 97.25 69 LEU A N 1
ATOM 536 C CA . LEU A 1 69 ? -12.581 3.933 1.751 1.00 97.25 69 LEU A CA 1
ATOM 537 C C . LEU A 1 69 ? -12.896 3.046 2.961 1.00 97.25 69 LEU A C 1
ATOM 539 O O . LEU A 1 69 ? -12.258 3.178 4.014 1.00 97.25 69 LEU A O 1
ATOM 543 N N . VAL A 1 70 ? -13.841 2.117 2.801 1.00 97.94 70 VAL A N 1
ATOM 544 C CA . VAL A 1 70 ? -14.208 1.154 3.846 1.00 97.94 70 VAL A CA 1
ATOM 545 C C . VAL A 1 70 ? -12.998 0.305 4.230 1.00 97.94 70 VAL A C 1
ATOM 547 O O . VAL A 1 70 ? -12.667 0.193 5.413 1.00 97.94 70 VAL A O 1
ATOM 550 N N . ILE A 1 71 ? -12.285 -0.244 3.246 1.00 97.75 71 ILE A N 1
ATOM 551 C CA . ILE A 1 71 ? -11.144 -1.130 3.498 1.00 97.75 71 ILE A CA 1
ATOM 552 C C . ILE A 1 71 ? -9.994 -0.387 4.183 1.00 97.75 71 ILE A C 1
ATOM 554 O O . ILE A 1 71 ? -9.444 -0.899 5.160 1.00 97.75 71 ILE A O 1
ATOM 558 N N . LYS A 1 72 ? -9.666 0.832 3.738 1.00 96.56 72 LYS A N 1
ATOM 559 C CA . LYS A 1 72 ? -8.649 1.673 4.397 1.00 96.56 72 LYS A CA 1
ATOM 560 C C . LYS A 1 72 ? -8.999 1.917 5.866 1.00 96.56 72 LYS A C 1
ATOM 562 O O . LYS A 1 72 ? -8.177 1.667 6.742 1.00 96.56 72 LYS A O 1
ATOM 567 N N . SER A 1 73 ? -10.255 2.271 6.138 1.00 96.94 73 SER A N 1
ATOM 568 C CA . SER A 1 73 ? -10.738 2.517 7.502 1.00 96.94 73 SER A CA 1
ATOM 569 C C . SER A 1 73 ? -10.617 1.281 8.404 1.00 96.94 73 SER A C 1
ATOM 571 O O . SER A 1 73 ? -10.262 1.396 9.578 1.00 96.94 73 SER A O 1
ATOM 573 N N . LEU A 1 74 ? -10.882 0.084 7.868 1.00 97.38 74 LEU A N 1
ATOM 574 C CA . LEU A 1 74 ? -10.734 -1.173 8.608 1.00 97.38 74 LEU A CA 1
ATOM 575 C C . LEU A 1 74 ? -9.269 -1.496 8.925 1.00 97.38 74 LEU A C 1
ATOM 577 O O . LEU A 1 74 ? -8.963 -1.907 10.049 1.00 97.38 74 LEU A O 1
ATOM 581 N N . VAL A 1 75 ? -8.370 -1.304 7.954 1.00 95.88 75 VAL A N 1
ATOM 582 C CA . VAL A 1 75 ? -6.924 -1.496 8.143 1.00 95.88 75 VAL A CA 1
ATOM 583 C C . VAL A 1 75 ? -6.405 -0.543 9.221 1.00 95.88 75 VAL A C 1
ATOM 585 O O . VAL A 1 75 ? -5.767 -0.997 10.176 1.00 95.88 75 VAL A O 1
ATOM 588 N N . ASP A 1 76 ? -6.761 0.739 9.139 1.00 95.00 76 ASP A N 1
ATOM 589 C CA . ASP A 1 76 ? -6.365 1.758 10.115 1.00 95.00 76 ASP A CA 1
ATOM 590 C C . ASP A 1 76 ? -6.874 1.426 11.522 1.00 95.00 76 ASP A C 1
ATOM 592 O O . ASP A 1 76 ? -6.109 1.424 12.493 1.00 95.00 76 ASP A O 1
ATOM 596 N N . ALA A 1 77 ? -8.154 1.063 11.644 1.00 96.00 77 ALA A N 1
ATOM 597 C CA . ALA A 1 77 ? -8.749 0.679 12.919 1.00 96.00 77 ALA A CA 1
ATOM 598 C C . ALA A 1 77 ? -8.021 -0.518 13.556 1.00 96.00 77 ALA A C 1
ATOM 600 O O . ALA A 1 77 ? -7.795 -0.542 14.773 1.00 96.00 77 ALA A O 1
ATOM 601 N N . TYR A 1 78 ? -7.621 -1.504 12.749 1.00 95.50 78 TYR A N 1
ATOM 602 C CA . TYR A 1 78 ? -6.893 -2.671 13.239 1.00 95.50 78 TYR A CA 1
ATOM 603 C C . TYR A 1 78 ? -5.475 -2.318 13.710 1.00 95.50 78 TYR A C 1
ATOM 605 O O . TYR A 1 78 ? -5.061 -2.766 14.785 1.00 95.50 78 TYR A O 1
ATOM 613 N N . ILE A 1 79 ? -4.755 -1.478 12.959 1.00 93.94 79 ILE A N 1
ATOM 614 C CA . ILE A 1 79 ? -3.418 -0.984 13.326 1.00 93.94 79 ILE A CA 1
ATOM 615 C C . ILE A 1 79 ? -3.475 -0.233 14.663 1.00 93.94 79 ILE A C 1
ATOM 617 O O . ILE A 1 79 ? -2.725 -0.553 15.592 1.00 93.94 79 ILE A O 1
ATOM 621 N N . ILE A 1 80 ? -4.421 0.702 14.806 1.00 93.19 80 ILE A N 1
ATOM 622 C CA . ILE A 1 80 ? -4.620 1.477 16.041 1.00 93.19 80 ILE A CA 1
ATOM 623 C C . ILE A 1 80 ? -4.901 0.542 17.221 1.00 93.19 80 ILE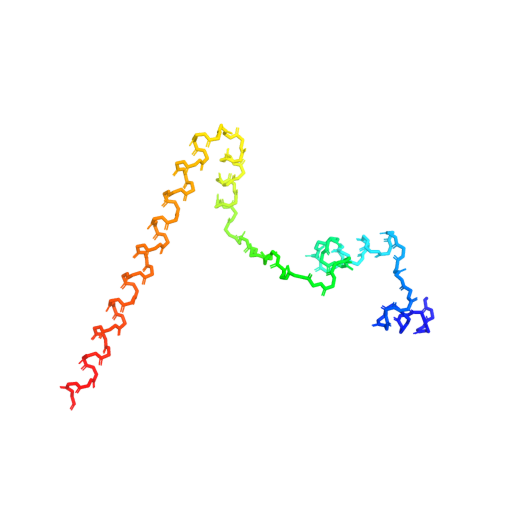 A C 1
ATOM 625 O O . ILE A 1 80 ? -4.226 0.620 18.254 1.00 93.19 80 ILE A O 1
ATOM 629 N N . LYS A 1 81 ? -5.860 -0.380 17.063 1.00 92.81 81 LYS A N 1
ATOM 630 C CA . LYS A 1 81 ? -6.216 -1.351 18.106 1.00 92.81 81 LYS A CA 1
ATOM 631 C C . LYS A 1 81 ? -5.000 -2.172 18.530 1.00 92.81 81 LYS A C 1
ATOM 633 O O . LYS A 1 81 ? -4.789 -2.389 19.727 1.00 92.81 81 LYS A O 1
ATOM 638 N N . ARG A 1 82 ? -4.182 -2.625 17.574 1.00 92.25 82 ARG A N 1
ATOM 639 C CA . ARG A 1 82 ? -2.991 -3.416 17.882 1.00 92.25 82 ARG A CA 1
ATOM 640 C C . ARG A 1 82 ? -1.993 -2.629 18.727 1.00 92.25 82 ARG A C 1
ATOM 642 O O . ARG A 1 82 ? -1.577 -3.147 19.768 1.00 92.25 82 ARG A O 1
ATOM 649 N N . HIS A 1 83 ? -1.660 -1.403 18.331 1.00 88.94 83 HIS A N 1
ATOM 650 C CA . HIS A 1 83 ? -0.715 -0.561 19.067 1.00 88.94 83 HIS A CA 1
ATOM 651 C C . HIS A 1 83 ? -1.195 -0.228 20.483 1.00 88.94 83 HIS A C 1
ATOM 653 O O . HIS A 1 83 ? -0.410 -0.293 21.432 1.00 88.94 83 HIS A O 1
ATOM 659 N N . GLN A 1 84 ? -2.490 0.048 20.657 1.00 85.50 84 GLN A N 1
ATOM 660 C CA . GLN A 1 84 ? -3.076 0.298 21.978 1.00 85.50 84 GLN A CA 1
ATOM 661 C C . GLN A 1 84 ? -2.930 -0.915 22.908 1.00 85.50 84 GLN A C 1
ATOM 663 O O . GLN A 1 84 ? -2.449 -0.775 24.034 1.00 85.50 84 GLN A O 1
ATOM 668 N N . MET A 1 85 ? -3.264 -2.121 22.432 1.00 79.25 85 MET A N 1
ATOM 669 C CA . MET A 1 85 ? -3.098 -3.351 23.221 1.00 79.25 85 MET A CA 1
ATOM 670 C C . MET A 1 85 ? -1.628 -3.601 23.585 1.00 79.25 85 MET A C 1
ATOM 672 O O . MET A 1 85 ? -1.313 -4.009 24.701 1.00 79.25 85 MET A O 1
ATOM 676 N N . GLU A 1 86 ? -0.714 -3.332 22.655 1.00 79.81 86 GLU A N 1
ATOM 677 C CA . GLU A 1 86 ? 0.734 -3.424 22.862 1.00 79.81 86 GLU A CA 1
ATOM 678 C C . GLU A 1 86 ? 1.226 -2.499 23.986 1.00 79.81 86 GLU A C 1
ATOM 680 O O . GLU A 1 86 ? 2.053 -2.903 24.809 1.00 79.81 86 GLU A O 1
ATOM 685 N N . GLY A 1 87 ? 0.690 -1.276 24.048 1.00 75.25 87 GLY A N 1
ATOM 686 C CA . GLY A 1 87 ? 0.963 -0.313 25.113 1.00 75.25 87 GLY A CA 1
ATOM 687 C C . GLY A 1 87 ? 0.471 -0.787 26.482 1.00 75.25 87 GLY A C 1
ATOM 688 O O . GLY A 1 87 ? 1.213 -0.707 27.465 1.00 75.25 87 GLY A O 1
ATOM 689 N N . VAL A 1 88 ? -0.737 -1.357 26.539 1.00 74.44 88 VAL A N 1
ATOM 690 C CA . VAL A 1 88 ? -1.318 -1.911 27.775 1.00 74.44 88 VAL A CA 1
ATOM 691 C C . VAL A 1 88 ? -0.470 -3.073 28.302 1.00 74.44 88 VAL A C 1
ATOM 693 O O . VAL A 1 88 ? -0.009 -3.021 29.444 1.00 74.44 88 VAL A O 1
ATOM 696 N N . LEU A 1 89 ? -0.141 -4.048 27.449 1.00 70.12 89 LEU A N 1
ATOM 697 C CA . LEU A 1 89 ? 0.684 -5.217 27.797 1.00 70.12 89 LEU A CA 1
ATOM 698 C C . LEU A 1 89 ? 2.085 -4.834 28.313 1.00 70.12 89 LEU A C 1
ATOM 700 O O . LEU A 1 89 ? 2.604 -5.441 29.255 1.00 70.12 89 LEU A O 1
ATOM 704 N N . LYS A 1 90 ? 2.717 -3.809 27.722 1.00 69.69 90 LYS A N 1
ATOM 705 C CA . LYS A 1 90 ? 4.020 -3.296 28.188 1.00 69.69 90 LYS A CA 1
ATOM 706 C C . LYS A 1 90 ? 3.909 -2.604 29.551 1.00 69.69 90 LYS A C 1
ATOM 708 O O . LYS A 1 90 ? 4.823 -2.729 30.369 1.00 69.69 90 LYS A O 1
ATOM 713 N N . SER A 1 91 ? 2.805 -1.903 29.812 1.00 68.69 91 SER A N 1
ATOM 714 C CA . SER A 1 91 ? 2.572 -1.206 31.084 1.00 68.69 91 SER A CA 1
ATOM 715 C C . SER A 1 91 ? 2.328 -2.171 32.255 1.00 68.69 91 SER A C 1
ATOM 717 O O . SER A 1 91 ? 2.823 -1.935 33.361 1.00 68.69 91 SER A O 1
ATOM 719 N N . GLU A 1 92 ? 1.671 -3.305 32.003 1.00 62.12 92 GLU A N 1
ATOM 720 C CA . GLU A 1 92 ? 1.440 -4.357 32.998 1.00 62.12 92 GLU A CA 1
ATOM 721 C C . GLU A 1 92 ? 2.732 -5.096 33.368 1.00 62.12 92 GLU A C 1
ATOM 723 O O . GLU A 1 92 ? 3.038 -5.239 34.554 1.00 62.12 92 GLU A O 1
ATOM 728 N N . LYS A 1 93 ? 3.562 -5.473 32.380 1.00 66.88 93 LYS A N 1
ATOM 729 C CA . LYS A 1 93 ? 4.873 -6.097 32.648 1.00 66.88 93 LYS A CA 1
ATOM 730 C C . LYS A 1 93 ? 5.795 -5.192 33.470 1.00 66.88 93 LYS A C 1
ATOM 732 O O . LYS A 1 93 ? 6.459 -5.675 34.386 1.00 66.88 93 LYS A O 1
ATOM 737 N N . ARG A 1 94 ? 5.811 -3.881 33.196 1.00 63.34 94 ARG A N 1
ATOM 738 C CA . ARG A 1 94 ? 6.621 -2.911 33.959 1.00 63.34 94 ARG A CA 1
ATOM 739 C C . ARG A 1 94 ? 6.141 -2.754 35.403 1.00 63.34 94 ARG A C 1
ATOM 741 O O . ARG A 1 94 ? 6.970 -2.633 36.296 1.00 63.34 94 ARG A O 1
ATOM 748 N N . ARG A 1 95 ? 4.827 -2.802 35.650 1.00 62.94 95 ARG A N 1
ATOM 749 C CA . ARG A 1 95 ? 4.260 -2.783 37.011 1.00 62.94 95 ARG A CA 1
ATOM 750 C C . ARG A 1 95 ? 4.579 -4.042 37.817 1.00 62.94 95 ARG A C 1
ATOM 752 O O . ARG A 1 95 ? 4.675 -3.944 39.035 1.00 62.94 95 ARG A O 1
ATOM 759 N N . SER A 1 96 ? 4.746 -5.191 37.163 1.00 65.38 96 SER A N 1
ATOM 760 C CA . SER A 1 96 ? 5.075 -6.451 37.839 1.00 65.38 96 SER A CA 1
ATOM 761 C C . SER A 1 96 ? 6.545 -6.537 38.275 1.00 65.38 96 SER A C 1
ATOM 763 O O . SER A 1 96 ? 6.825 -7.128 39.309 1.00 65.38 96 SER A O 1
ATOM 765 N N . TYR A 1 97 ? 7.473 -5.916 37.533 1.00 58.62 97 TYR A N 1
ATOM 766 C CA . TYR A 1 97 ? 8.907 -5.886 37.874 1.00 58.62 97 TYR A CA 1
ATOM 767 C C . TYR A 1 97 ? 9.265 -4.926 39.016 1.00 58.62 97 TYR A C 1
ATOM 769 O O . TYR A 1 97 ? 10.264 -5.132 39.686 1.00 58.62 97 TYR A O 1
ATOM 777 N N . VAL A 1 98 ? 8.469 -3.877 39.237 1.00 60.97 98 VAL A N 1
ATOM 778 C CA . VAL A 1 98 ? 8.709 -2.871 40.294 1.00 60.97 98 VAL A CA 1
ATOM 779 C C . VAL A 1 98 ? 8.129 -3.316 41.649 1.00 60.97 98 VAL A C 1
ATOM 781 O O . VAL A 1 98 ? 8.263 -2.617 42.646 1.00 60.97 98 VAL A O 1
ATOM 784 N N . ARG A 1 99 ? 7.448 -4.470 41.695 1.00 60.31 99 ARG A N 1
ATOM 785 C CA . ARG A 1 99 ? 6.755 -4.985 42.887 1.00 60.31 99 ARG A CA 1
ATOM 786 C C . ARG A 1 99 ? 7.453 -6.193 43.544 1.00 60.31 99 ARG A C 1
ATOM 788 O O . ARG A 1 99 ? 6.825 -6.860 44.363 1.00 60.31 99 ARG A O 1
ATOM 795 N N . LEU A 1 100 ? 8.707 -6.457 43.171 1.00 51.97 100 LEU A N 1
ATOM 796 C CA . LEU A 1 100 ? 9.652 -7.384 43.811 1.00 51.97 100 LEU A CA 1
ATOM 797 C C . LEU A 1 100 ? 10.824 -6.572 44.367 1.00 51.97 100 LEU A C 1
ATOM 799 O O . LEU A 1 100 ? 11.347 -6.976 45.424 1.00 51.97 100 LEU A O 1
#

Foldseek 3Di:
DDPVVVVCCVVVNDPDPPVVLVVVCVVVVHDSCVSVDPDDDDVPPPPPPPPVVVVVVVVLVPDDPVSVVVVVVVVVVVVVVVVVVVVVVVVVVVVVVVVD

Mean predicted aligned error: 15.63 Å

Radius of gyration: 22.67 Å; Cα contacts (8 Å, |Δi|>4): 23; chains: 1; bounding box: 54×32×63 Å

Nearest PDB structures (foldseek):
  7t8i-assembly1_B  TM=8.091E-01  e=6.520E-01  Bacillus subtilis
  6rmq-assembly1_A-2  TM=5.983E-01  e=1.230E+00  Deinococcus deserti
  6rmq-assembly2_B-3  TM=6.012E-01  e=1.877E+00  Deinococcus deserti
  4yv9-assembly2_D  TM=6.002E-01  e=6.223E+00  Streptococcus dysgalactiae